Protein AF-A0A240EF37-F1 (afdb_monomer)

Structure (mmCIF, N/CA/C/O backbone):
data_AF-A0A240EF37-F1
#
_entry.id   AF-A0A240EF37-F1
#
loop_
_atom_site.group_PDB
_atom_site.id
_atom_site.type_symbol
_atom_site.label_atom_id
_atom_site.label_alt_id
_atom_site.label_comp_id
_atom_site.label_asym_id
_atom_site.label_entity_id
_atom_site.label_seq_id
_atom_site.pdbx_PDB_ins_code
_atom_site.Cartn_x
_atom_site.Cartn_y
_atom_site.Cartn_z
_atom_site.occupancy
_atom_site.B_iso_or_equiv
_atom_site.auth_seq_id
_atom_site.auth_comp_id
_atom_site.auth_asym_id
_atom_site.auth_atom_id
_atom_site.pdbx_PDB_model_num
ATOM 1 N N . MET A 1 1 ? -8.071 -4.336 -37.995 1.00 50.97 1 MET A N 1
ATOM 2 C CA . MET A 1 1 ? -8.182 -2.857 -37.950 1.00 50.97 1 MET A CA 1
ATOM 3 C C . MET A 1 1 ? -8.079 -2.310 -36.523 1.00 50.97 1 MET A C 1
ATOM 5 O O . MET A 1 1 ? -7.240 -1.451 -36.297 1.00 50.97 1 MET A O 1
ATOM 9 N N . LEU A 1 2 ? -8.818 -2.872 -35.554 1.00 57.66 2 LEU A N 1
ATOM 10 C CA . LEU A 1 2 ? -8.805 -2.473 -34.132 1.00 57.66 2 LEU A CA 1
ATOM 11 C C . LEU A 1 2 ? -7.410 -2.496 -33.470 1.00 57.66 2 LEU A C 1
ATOM 13 O O . LEU A 1 2 ? -6.999 -1.528 -32.846 1.00 57.66 2 LEU A O 1
ATOM 17 N N . LYS A 1 3 ? -6.632 -3.563 -33.699 1.00 56.88 3 LYS A N 1
ATOM 18 C CA . LYS A 1 3 ? -5.285 -3.747 -33.120 1.00 56.88 3 LYS A CA 1
ATOM 19 C C . LYS A 1 3 ? -4.282 -2.658 -33.545 1.00 56.88 3 LYS A C 1
ATOM 21 O O . LYS A 1 3 ? -3.450 -2.235 -32.755 1.00 56.88 3 LYS A O 1
ATOM 26 N N . LYS A 1 4 ? -4.407 -2.154 -34.782 1.00 58.00 4 LYS A N 1
ATOM 27 C CA . LYS A 1 4 ? -3.593 -1.042 -35.310 1.00 58.00 4 LYS A CA 1
ATOM 28 C C . LYS A 1 4 ? -3.994 0.301 -34.693 1.00 58.00 4 LYS A C 1
ATOM 30 O O . LYS A 1 4 ? -3.148 1.175 -34.574 1.00 58.00 4 LYS A O 1
ATOM 35 N N . LEU A 1 5 ? -5.265 0.457 -34.315 1.00 60.12 5 LEU A N 1
ATOM 36 C CA . LEU A 1 5 ? -5.783 1.657 -33.662 1.00 60.12 5 LEU A CA 1
ATOM 37 C C . LEU A 1 5 ? -5.363 1.708 -32.185 1.00 60.12 5 LEU A C 1
ATOM 39 O O . LEU A 1 5 ? -4.906 2.753 -31.745 1.00 60.12 5 LEU A O 1
ATOM 43 N N . CYS A 1 6 ? -5.419 0.585 -31.458 1.00 57.72 6 CYS A N 1
ATOM 44 C CA . CYS A 1 6 ? -4.945 0.492 -30.068 1.00 57.72 6 CYS A CA 1
ATOM 45 C C . CYS A 1 6 ? -3.442 0.785 -29.937 1.00 57.72 6 CYS A C 1
ATOM 47 O O . CYS A 1 6 ? -3.074 1.600 -29.097 1.00 57.72 6 CYS A O 1
ATOM 49 N N . ASN A 1 7 ? -2.598 0.234 -30.824 1.00 59.97 7 ASN A N 1
ATOM 50 C CA . ASN A 1 7 ? -1.170 0.591 -30.866 1.00 59.97 7 ASN A CA 1
ATOM 51 C C . ASN A 1 7 ? -0.945 2.067 -31.227 1.00 59.97 7 ASN A C 1
ATOM 53 O O . ASN A 1 7 ? -0.042 2.700 -30.698 1.00 59.97 7 ASN A O 1
ATOM 57 N N . LYS A 1 8 ? -1.766 2.644 -32.117 1.00 58.34 8 LYS A N 1
ATOM 58 C CA . LYS A 1 8 ? -1.648 4.059 -32.515 1.00 58.34 8 LYS A CA 1
ATOM 59 C C . LYS A 1 8 ? -2.151 5.031 -31.436 1.00 58.34 8 LYS A C 1
ATOM 61 O O . LYS A 1 8 ? -1.712 6.173 -31.408 1.00 58.34 8 LYS A O 1
ATOM 66 N N . LEU A 1 9 ? -3.057 4.577 -30.569 1.00 62.38 9 LEU A N 1
ATOM 67 C CA . LEU A 1 9 ? -3.575 5.302 -29.403 1.00 62.38 9 LEU A CA 1
ATOM 68 C C . LEU A 1 9 ? -2.716 5.102 -28.141 1.00 62.38 9 LEU A C 1
ATOM 70 O O . LEU A 1 9 ? -3.038 5.683 -27.111 1.00 62.38 9 LEU A O 1
ATOM 74 N N . GLY A 1 10 ? -1.664 4.275 -28.191 1.00 57.72 10 GLY A N 1
ATOM 75 C CA . GLY A 1 10 ? -0.845 3.954 -27.017 1.00 57.72 10 GLY A CA 1
ATOM 76 C C . GLY A 1 10 ? -1.597 3.175 -25.931 1.00 57.72 10 GLY A C 1
ATOM 77 O O . GLY A 1 10 ? -1.155 3.146 -24.784 1.00 57.72 10 GLY A O 1
ATOM 78 N N . ILE A 1 11 ? -2.732 2.540 -26.268 1.00 61.31 11 ILE A N 1
ATOM 79 C CA . ILE A 1 11 ? -3.448 1.622 -25.367 1.00 61.31 11 ILE A CA 1
ATOM 80 C C . ILE A 1 11 ? -2.708 0.289 -25.403 1.00 61.31 11 ILE A C 1
ATOM 82 O O . ILE A 1 11 ? -3.148 -0.705 -25.985 1.00 61.31 11 ILE A O 1
ATOM 86 N N . GL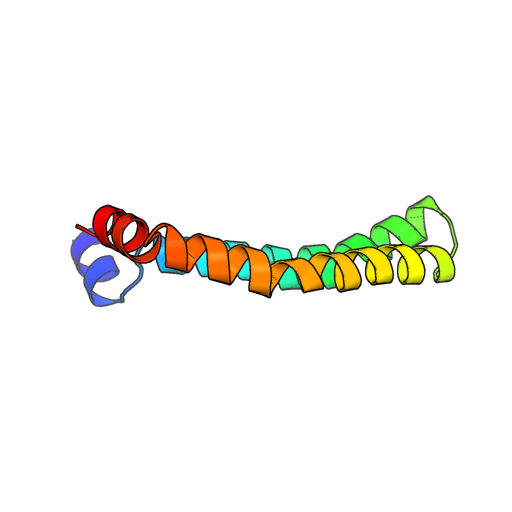U A 1 12 ? -1.517 0.320 -24.836 1.00 66.94 12 GLU A N 1
ATOM 87 C CA . GLU A 1 12 ? -0.705 -0.848 -24.587 1.00 66.94 12 GLU A CA 1
ATOM 88 C C . GLU A 1 12 ? -1.176 -1.528 -23.302 1.00 66.94 12 GLU A C 1
ATOM 90 O O . GLU A 1 12 ? -1.785 -0.902 -22.430 1.00 66.94 12 GLU A O 1
ATOM 95 N N . LEU A 1 13 ? -0.885 -2.823 -23.160 1.00 69.88 13 LEU A N 1
ATOM 96 C CA . LEU A 1 13 ? -1.293 -3.620 -21.996 1.00 69.88 13 LEU A CA 1
ATOM 97 C C . LEU A 1 13 ? -0.889 -2.953 -20.664 1.00 69.88 13 LEU A C 1
ATOM 99 O O . LEU A 1 13 ? -1.600 -3.039 -19.663 1.00 69.88 13 LEU A O 1
ATOM 103 N N . TRP A 1 14 ? 0.232 -2.231 -20.683 1.00 69.62 14 TRP A N 1
ATOM 104 C CA . TRP A 1 14 ? 0.757 -1.459 -19.563 1.00 69.62 14 TRP A CA 1
ATOM 105 C C . TRP A 1 14 ? -0.145 -0.288 -19.139 1.00 69.62 14 TRP A C 1
ATOM 107 O O . TRP A 1 14 ? -0.279 -0.027 -17.942 1.00 69.62 14 TRP A O 1
ATOM 117 N N . PHE A 1 15 ? -0.814 0.377 -20.087 1.00 74.19 15 PHE A N 1
ATOM 118 C CA . PHE A 1 15 ? -1.749 1.465 -19.794 1.00 74.19 15 PHE A CA 1
ATOM 119 C C . PHE A 1 15 ? -3.010 0.939 -19.101 1.00 74.19 15 PHE A C 1
ATOM 121 O O . PHE A 1 15 ? -3.453 1.497 -18.099 1.00 74.19 15 PHE A O 1
ATOM 128 N N . SER A 1 16 ? -3.555 -0.188 -19.570 1.00 78.50 16 SER A N 1
ATOM 129 C CA . SER A 1 16 ? -4.681 -0.853 -18.901 1.00 78.50 16 SER A CA 1
ATOM 130 C C . SER A 1 16 ? -4.305 -1.362 -17.506 1.00 78.50 16 SER A C 1
ATOM 132 O O . SER A 1 16 ? -5.111 -1.249 -16.584 1.00 78.50 16 SER A O 1
ATOM 134 N N . ALA A 1 17 ? -3.077 -1.860 -17.324 1.00 78.75 17 ALA A N 1
ATOM 135 C CA . ALA A 1 17 ? -2.566 -2.244 -16.009 1.00 78.75 17 ALA A CA 1
ATOM 136 C C . ALA A 1 17 ? -2.445 -1.036 -15.061 1.00 78.75 17 ALA A C 1
ATOM 138 O O . ALA A 1 17 ? -2.849 -1.134 -13.904 1.00 78.75 17 ALA A O 1
ATOM 139 N N . HIS A 1 18 ? -1.973 0.117 -15.551 1.00 80.75 18 HIS A N 1
ATOM 140 C CA . HIS A 1 18 ? -1.930 1.362 -14.775 1.00 80.75 18 HIS A CA 1
ATOM 141 C C . HIS A 1 18 ? -3.321 1.879 -14.414 1.00 80.75 18 HIS A C 1
ATOM 143 O O . HIS A 1 18 ? -3.537 2.308 -13.282 1.00 80.75 18 HIS A O 1
ATOM 149 N N . LEU A 1 19 ? -4.275 1.804 -15.342 1.00 82.31 19 LEU A N 1
ATOM 150 C CA . LEU A 1 19 ? -5.660 2.191 -15.088 1.00 82.31 19 LEU A CA 1
ATOM 151 C C . LEU A 1 19 ? -6.293 1.308 -14.001 1.00 82.31 19 LEU A C 1
ATOM 153 O O . LEU A 1 19 ? -6.902 1.824 -13.065 1.00 82.31 19 LEU A O 1
ATOM 157 N N . ALA A 1 20 ? -6.115 -0.013 -14.094 1.00 83.62 20 ALA A N 1
ATOM 158 C CA . ALA A 1 20 ? -6.621 -0.956 -13.099 1.00 83.62 20 ALA A CA 1
ATOM 159 C C . ALA A 1 20 ? -5.960 -0.747 -11.728 1.00 83.62 20 ALA A C 1
ATOM 161 O O . ALA A 1 20 ? -6.647 -0.705 -10.707 1.00 83.62 20 ALA A O 1
ATOM 162 N N . TYR A 1 21 ? -4.640 -0.555 -11.705 1.00 82.19 21 TYR A N 1
ATOM 163 C CA . TYR A 1 21 ? -3.897 -0.258 -10.484 1.00 82.19 21 TYR A CA 1
ATOM 164 C C . TYR A 1 21 ? -4.366 1.055 -9.838 1.00 82.19 21 TYR A C 1
ATOM 166 O O . TYR A 1 21 ? -4.659 1.082 -8.643 1.00 82.19 21 TYR A O 1
ATOM 174 N N . GLY A 1 22 ? -4.533 2.117 -10.631 1.00 83.56 22 GLY A N 1
ATOM 175 C CA . GLY A 1 22 ? -5.050 3.403 -10.164 1.00 83.56 22 GLY A CA 1
ATOM 176 C C . GLY A 1 22 ? -6.468 3.303 -9.600 1.00 83.56 22 GLY A C 1
ATOM 177 O O . GLY A 1 22 ? -6.758 3.900 -8.564 1.00 83.56 22 GLY A O 1
ATOM 178 N N . PHE A 1 23 ? -7.335 2.493 -10.215 1.00 86.44 23 PHE A N 1
ATOM 179 C CA . PHE A 1 23 ? -8.680 2.237 -9.699 1.00 86.44 23 PHE A CA 1
ATOM 180 C C . PHE A 1 23 ? -8.642 1.570 -8.318 1.00 86.44 23 PHE A C 1
ATOM 182 O O . PHE A 1 23 ? -9.314 2.025 -7.395 1.00 86.44 23 PHE A O 1
ATOM 189 N N . VAL A 1 24 ? -7.816 0.537 -8.138 1.00 85.50 24 VAL A N 1
ATOM 190 C CA . VAL A 1 24 ? -7.654 -0.121 -6.831 1.00 85.50 24 VAL A CA 1
ATOM 191 C C . VAL A 1 24 ? -7.073 0.854 -5.804 1.00 85.50 24 VAL A C 1
ATOM 193 O O . VAL A 1 24 ? -7.594 0.969 -4.695 1.00 85.50 24 VAL A O 1
ATOM 196 N N . GLN A 1 25 ? -6.038 1.609 -6.164 1.00 82.31 25 GLN A N 1
ATOM 197 C CA . GLN A 1 25 ? -5.376 2.505 -5.221 1.00 82.31 25 GLN A CA 1
ATOM 198 C C . GLN A 1 25 ? -6.283 3.658 -4.766 1.00 82.31 25 GLN A C 1
ATOM 200 O O . GLN A 1 25 ? -6.271 4.016 -3.590 1.00 82.31 25 GLN A O 1
ATOM 205 N N . LEU A 1 26 ? -7.089 4.226 -5.664 1.00 83.94 26 LEU A N 1
ATOM 206 C CA . LEU A 1 26 ? -7.942 5.370 -5.338 1.00 83.94 26 LEU A CA 1
ATOM 207 C C . LEU A 1 26 ? -9.299 4.959 -4.767 1.00 83.94 26 LEU A C 1
ATOM 209 O O . LEU A 1 26 ? -9.777 5.586 -3.827 1.00 83.94 26 LEU A O 1
ATOM 213 N N . VAL A 1 27 ? -9.926 3.914 -5.308 1.00 85.44 27 VAL A N 1
ATOM 214 C CA . VAL A 1 27 ? -11.282 3.520 -4.902 1.00 85.44 27 VAL A CA 1
ATOM 215 C C . VAL A 1 27 ? -11.230 2.524 -3.754 1.00 85.44 27 VAL A C 1
ATOM 217 O O . VAL A 1 27 ? -11.894 2.710 -2.736 1.00 85.44 27 VAL A O 1
ATOM 220 N N . PHE A 1 28 ? -10.427 1.469 -3.875 1.00 83.19 28 PHE A N 1
ATOM 221 C CA . PHE A 1 28 ? -10.436 0.416 -2.866 1.00 83.19 28 PHE A CA 1
ATOM 222 C C . PHE A 1 28 ? -9.744 0.861 -1.575 1.00 83.19 28 PHE A C 1
ATOM 224 O O . PHE A 1 28 ? -10.337 0.770 -0.501 1.00 83.19 28 PHE A O 1
ATOM 231 N N . ILE A 1 29 ? -8.518 1.383 -1.671 1.00 84.44 29 ILE A N 1
ATOM 232 C CA . ILE A 1 29 ? -7.721 1.715 -0.481 1.00 84.44 29 ILE A CA 1
ATOM 233 C C . ILE A 1 29 ? -8.302 2.923 0.262 1.00 84.44 29 ILE A C 1
ATOM 235 O O . ILE A 1 29 ? -8.439 2.871 1.477 1.00 84.44 29 ILE A O 1
ATOM 239 N N . LEU A 1 30 ? -8.664 4.005 -0.434 1.00 84.62 30 LEU A N 1
ATOM 240 C CA . LEU A 1 30 ? -9.074 5.244 0.240 1.00 84.62 30 LEU A CA 1
ATOM 241 C C . LEU A 1 30 ? -10.566 5.316 0.576 1.00 84.62 30 LEU A C 1
ATOM 243 O O . LEU A 1 30 ? -10.921 5.997 1.533 1.00 84.62 30 LEU A O 1
ATOM 247 N N . ILE A 1 31 ? -11.436 4.654 -0.192 1.00 86.88 31 ILE A N 1
ATOM 248 C CA . ILE A 1 31 ? -12.892 4.774 -0.016 1.00 86.88 31 ILE A CA 1
ATOM 249 C C . ILE A 1 31 ? -13.455 3.505 0.620 1.00 86.88 31 ILE A C 1
ATOM 251 O O . ILE A 1 31 ? -14.047 3.560 1.697 1.00 86.88 31 ILE A O 1
ATOM 255 N N . VAL A 1 32 ? -13.250 2.350 -0.019 1.00 91.19 32 VAL A N 1
ATOM 256 C CA . VAL A 1 32 ? -13.891 1.093 0.402 1.00 91.19 32 VAL A CA 1
ATOM 257 C C . VAL A 1 32 ? -13.311 0.570 1.714 1.00 91.19 32 VAL A C 1
ATOM 259 O O . VAL A 1 32 ? -14.067 0.192 2.604 1.00 91.19 32 VAL A O 1
ATOM 262 N N . MET A 1 33 ? -11.986 0.557 1.867 1.00 87.75 33 MET A N 1
ATOM 263 C CA . MET A 1 33 ? -11.325 0.012 3.056 1.00 87.75 33 MET A CA 1
ATOM 264 C C . MET A 1 33 ? -11.717 0.701 4.373 1.00 87.75 33 MET A C 1
ATOM 266 O O . MET A 1 33 ? -12.140 -0.007 5.289 1.00 87.75 33 MET A O 1
ATOM 270 N N . PRO A 1 34 ? -11.627 2.036 4.519 1.00 87.94 34 PRO A N 1
ATOM 271 C CA . PRO A 1 34 ? -12.000 2.683 5.774 1.00 87.94 34 PRO A CA 1
ATOM 272 C C . PRO A 1 34 ? -13.497 2.554 6.068 1.00 87.94 34 PRO A C 1
ATOM 274 O O . PRO A 1 34 ? -13.857 2.334 7.223 1.00 87.94 34 PRO A O 1
ATOM 277 N N . ALA A 1 35 ? -14.358 2.611 5.043 1.00 88.94 35 ALA A N 1
ATOM 278 C CA . ALA A 1 35 ? -15.792 2.370 5.198 1.00 88.94 35 ALA A CA 1
ATOM 279 C C . ALA A 1 35 ? -16.075 0.942 5.692 1.00 88.94 35 ALA A C 1
ATOM 281 O O . ALA A 1 35 ? -16.800 0.761 6.666 1.00 88.94 35 ALA A O 1
ATOM 282 N N . PHE A 1 36 ? -15.431 -0.062 5.093 1.00 89.69 36 PHE A N 1
ATOM 283 C CA . PHE A 1 36 ? -15.561 -1.460 5.495 1.00 89.69 36 PHE A CA 1
ATOM 284 C C . PHE A 1 36 ? -15.075 -1.696 6.928 1.00 89.69 36 PHE A C 1
ATOM 286 O O . PHE A 1 36 ? -15.745 -2.362 7.715 1.00 89.69 36 PHE A O 1
ATOM 29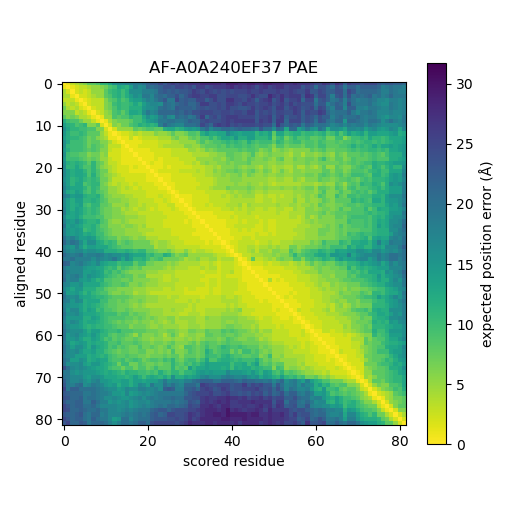3 N N . VAL A 1 37 ? -13.916 -1.145 7.301 1.00 89.00 37 VAL A N 1
ATOM 294 C CA . VAL A 1 37 ? -13.383 -1.308 8.661 1.00 89.00 37 VAL A CA 1
ATOM 295 C C . VAL A 1 37 ? -14.294 -0.624 9.677 1.00 89.00 37 VAL A C 1
ATOM 297 O O . VAL A 1 37 ? -14.605 -1.228 10.706 1.00 89.00 37 VAL A O 1
ATOM 300 N N . ALA A 1 38 ? -14.767 0.589 9.382 1.00 90.12 38 ALA A N 1
ATOM 301 C CA . ALA A 1 38 ? -15.705 1.306 10.238 1.00 90.12 38 ALA A CA 1
ATOM 302 C C . ALA A 1 38 ? -17.033 0.546 10.393 1.00 90.12 38 ALA A C 1
ATOM 304 O O . ALA A 1 38 ? -17.529 0.433 11.510 1.00 90.12 38 ALA A O 1
ATOM 305 N N . GLU A 1 39 ? -17.567 -0.044 9.320 1.00 91.69 39 GLU A N 1
ATOM 306 C CA . GLU A 1 39 ? -18.792 -0.853 9.358 1.00 91.69 39 GLU A CA 1
ATOM 307 C C . GLU A 1 39 ? -18.613 -2.131 10.194 1.00 91.69 39 GLU A C 1
ATOM 309 O O . GLU A 1 39 ? -19.492 -2.501 10.969 1.00 91.69 39 GLU A O 1
ATOM 314 N N . ARG A 1 40 ? -17.453 -2.794 10.099 1.00 90.44 40 ARG A N 1
ATOM 315 C CA . ARG A 1 40 ? -17.183 -4.044 10.832 1.00 90.44 40 ARG A CA 1
ATOM 316 C C . ARG A 1 40 ? -16.808 -3.856 12.297 1.00 90.44 40 ARG A C 1
ATOM 318 O O . ARG A 1 40 ? -17.039 -4.765 13.087 1.00 90.4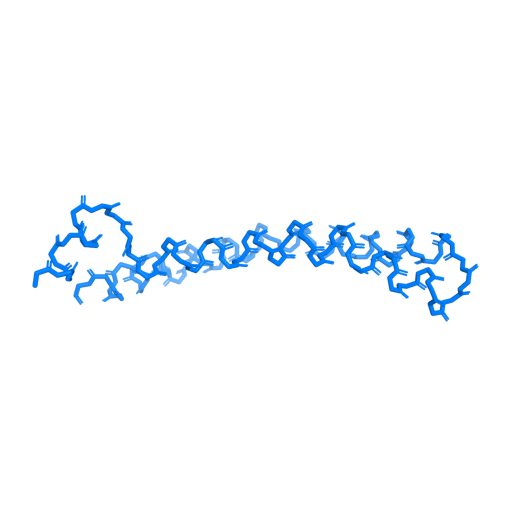4 40 ARG A O 1
ATOM 325 N N . THR A 1 41 ? -16.212 -2.724 12.662 1.00 87.00 41 THR A N 1
ATOM 326 C CA . THR A 1 41 ? -15.793 -2.454 14.050 1.00 87.00 41 THR A CA 1
ATOM 327 C C . THR A 1 41 ? -16.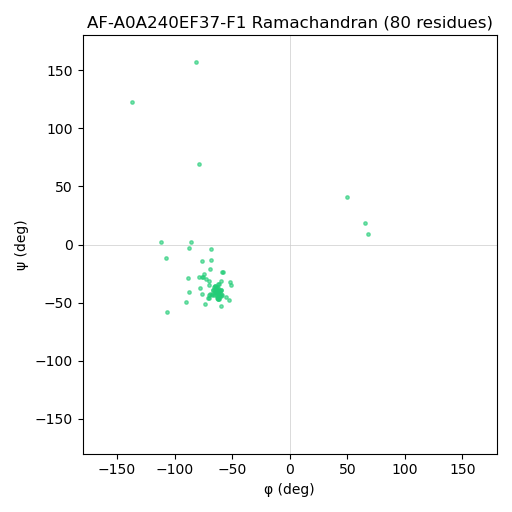662 -1.430 14.773 1.00 87.00 41 THR A C 1
ATOM 329 O O . THR A 1 41 ? -16.514 -1.273 15.982 1.00 87.00 41 THR A O 1
ATOM 332 N N . GLY A 1 4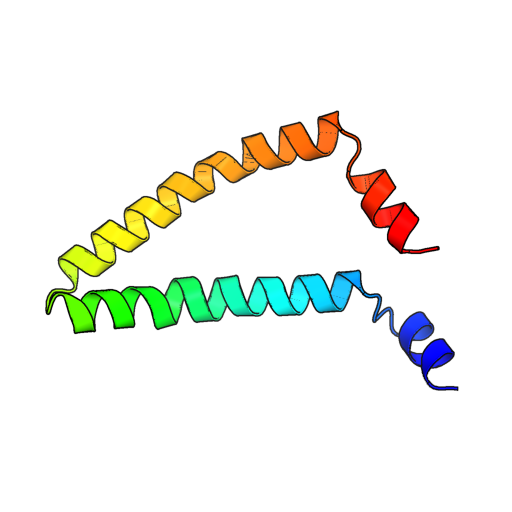2 ? -17.542 -0.715 14.067 1.00 86.75 42 GLY A N 1
ATOM 333 C CA . GLY A 1 42 ? -18.383 0.347 14.626 1.00 86.75 42 GLY A CA 1
ATOM 334 C C . GLY A 1 42 ? -17.615 1.598 15.069 1.00 86.75 42 GLY A C 1
ATOM 335 O O . GLY A 1 42 ? -18.191 2.469 15.715 1.00 86.75 42 GLY A O 1
ATOM 336 N N . SER A 1 43 ? -16.317 1.700 14.759 1.00 84.94 43 SER A N 1
ATOM 337 C CA . SER A 1 43 ? -15.447 2.785 15.222 1.00 84.94 43 SER A CA 1
ATOM 338 C C . SER A 1 43 ? -14.542 3.307 14.110 1.00 84.94 43 SER A C 1
ATOM 340 O O . SER A 1 43 ? -13.711 2.585 13.556 1.00 84.94 43 SER A O 1
ATOM 342 N N . PHE A 1 44 ? -14.638 4.610 13.842 1.00 86.44 44 PHE A N 1
ATOM 343 C CA . PHE A 1 44 ? -13.768 5.303 12.889 1.00 86.44 44 PHE A CA 1
ATOM 344 C C . PHE A 1 44 ? -12.314 5.422 13.369 1.00 86.44 44 PHE A C 1
ATOM 346 O O . PHE A 1 44 ? -11.412 5.558 12.544 1.00 86.44 44 PHE A O 1
ATOM 353 N N . ALA A 1 45 ? -12.055 5.304 14.676 1.00 89.12 45 ALA A N 1
ATOM 354 C CA . ALA A 1 45 ? -10.689 5.289 15.201 1.00 89.12 45 ALA A CA 1
ATOM 355 C C . ALA A 1 45 ? -9.916 4.047 14.718 1.00 89.12 45 ALA A C 1
ATOM 357 O O . ALA A 1 45 ? -8.754 4.146 14.324 1.00 89.12 45 ALA A O 1
ATOM 358 N N . ASN A 1 46 ? -10.586 2.890 14.661 1.00 87.69 46 ASN A N 1
ATOM 359 C CA . ASN A 1 46 ? -9.993 1.645 14.167 1.00 87.69 46 ASN A CA 1
ATOM 360 C C . ASN A 1 46 ? -9.750 1.691 12.652 1.00 87.69 46 ASN A C 1
ATOM 362 O O . ASN A 1 46 ? -8.735 1.182 12.178 1.00 87.69 46 ASN A O 1
ATOM 366 N N . ALA A 1 47 ? -10.636 2.352 11.899 1.00 88.38 47 ALA A N 1
ATOM 367 C CA . ALA A 1 47 ? -10.425 2.616 10.477 1.00 88.38 47 ALA A CA 1
ATOM 368 C C . ALA A 1 47 ? -9.189 3.502 10.248 1.00 88.38 47 ALA A C 1
ATOM 370 O O . ALA A 1 47 ? -8.357 3.182 9.402 1.00 88.38 47 ALA A O 1
ATOM 371 N N . GLY A 1 48 ? -9.013 4.557 11.050 1.00 88.56 48 GLY A N 1
ATOM 372 C CA . GLY A 1 48 ? -7.819 5.407 11.010 1.00 88.56 48 GLY A CA 1
ATOM 373 C C . GLY A 1 48 ? -6.525 4.641 11.302 1.00 88.56 48 GLY A C 1
ATOM 374 O O . GLY A 1 48 ? -5.544 4.800 10.580 1.00 88.56 48 GLY A O 1
ATOM 375 N N . LEU A 1 49 ? -6.534 3.754 12.302 1.00 91.69 49 LEU A N 1
ATOM 376 C CA . LEU A 1 49 ? -5.395 2.880 12.610 1.00 91.69 49 LEU A CA 1
ATOM 377 C C . LEU A 1 49 ? -5.067 1.921 11.460 1.00 91.69 49 LEU A C 1
ATOM 379 O O . LEU A 1 49 ? -3.904 1.808 11.073 1.00 91.69 49 LEU A O 1
ATOM 383 N N . ALA A 1 50 ? -6.077 1.268 10.879 1.00 87.50 50 ALA A N 1
ATOM 384 C CA . ALA A 1 50 ? -5.892 0.373 9.738 1.00 87.50 50 ALA A CA 1
ATOM 385 C C . ALA A 1 50 ? -5.290 1.112 8.531 1.00 87.50 50 ALA A C 1
ATOM 387 O O . ALA A 1 50 ? -4.329 0.640 7.922 1.00 87.50 50 ALA A O 1
ATOM 388 N N . MET A 1 51 ? -5.793 2.312 8.235 1.00 90.88 51 MET A N 1
ATOM 389 C CA . MET A 1 51 ? -5.245 3.172 7.185 1.00 90.88 51 MET A CA 1
ATOM 390 C C . MET A 1 51 ? -3.822 3.648 7.505 1.00 90.88 51 MET A C 1
ATOM 392 O O . MET A 1 51 ? -2.982 3.720 6.608 1.00 90.88 51 MET A O 1
ATOM 396 N N . GLY A 1 52 ? -3.515 3.904 8.778 1.00 89.31 52 GLY A N 1
ATOM 397 C CA . GLY A 1 52 ? -2.163 4.208 9.244 1.00 89.31 52 GLY A CA 1
ATOM 398 C C . GLY A 1 52 ? -1.173 3.080 8.942 1.00 89.31 52 GLY A C 1
ATOM 399 O O . GLY A 1 52 ? -0.092 3.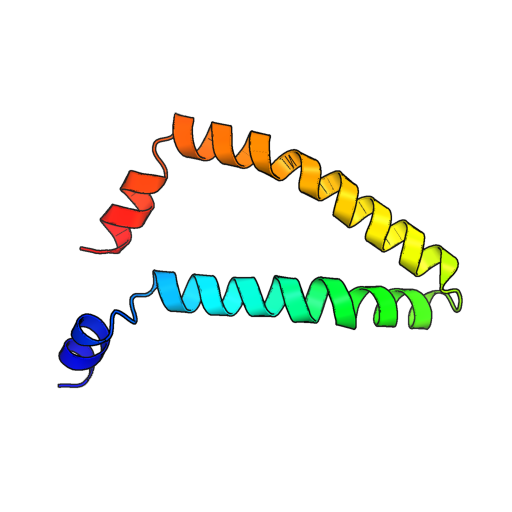343 8.415 1.00 89.31 52 GLY A O 1
ATOM 400 N N . PHE A 1 53 ? -1.558 1.820 9.174 1.00 89.19 53 PHE A N 1
ATOM 401 C CA . PHE A 1 53 ? -0.736 0.662 8.800 1.00 89.19 53 PHE A CA 1
ATOM 402 C C . PHE A 1 53 ? -0.508 0.567 7.288 1.00 89.19 53 PHE A C 1
ATOM 404 O O . PHE A 1 53 ? 0.617 0.301 6.863 1.00 89.19 53 PHE A O 1
ATOM 411 N N . PHE A 1 54 ? -1.529 0.843 6.470 1.00 86.38 54 PHE A N 1
ATOM 412 C CA . PHE A 1 54 ? -1.361 0.930 5.014 1.00 86.38 54 PHE A CA 1
ATOM 413 C C . PHE A 1 54 ? -0.386 2.043 4.607 1.00 86.38 54 PHE A C 1
ATOM 415 O O . PHE A 1 54 ? 0.455 1.833 3.732 1.00 86.38 54 PHE A O 1
ATOM 422 N N . GLY A 1 55 ? -0.443 3.203 5.266 1.00 85.38 55 GLY A N 1
ATOM 423 C CA . GLY A 1 55 ? 0.499 4.300 5.041 1.00 85.38 55 GLY A CA 1
ATOM 424 C C . GLY A 1 55 ? 1.946 3.913 5.363 1.00 85.38 55 GLY A C 1
ATOM 425 O O . GLY A 1 55 ? 2.846 4.172 4.565 1.00 85.38 55 GLY A O 1
ATOM 426 N N . VAL A 1 56 ? 2.168 3.223 6.487 1.00 89.19 56 VAL A N 1
ATOM 427 C CA . VAL A 1 56 ? 3.497 2.719 6.877 1.00 89.19 56 VAL A CA 1
ATOM 428 C C . VAL A 1 56 ? 3.988 1.638 5.913 1.00 89.19 56 VAL A C 1
ATOM 430 O O . VAL A 1 56 ? 5.156 1.655 5.531 1.00 89.19 56 VAL A O 1
ATOM 433 N N . ALA A 1 57 ? 3.114 0.742 5.449 1.00 84.94 57 ALA A N 1
ATOM 434 C CA . ALA A 1 57 ? 3.463 -0.234 4.416 1.00 84.94 57 ALA A CA 1
ATOM 435 C C . ALA A 1 57 ? 3.912 0.447 3.108 1.00 84.94 57 ALA A C 1
ATOM 437 O O . ALA A 1 57 ? 4.806 -0.051 2.424 1.00 84.94 57 ALA A O 1
ATOM 438 N N . GLY A 1 58 ? 3.370 1.630 2.801 1.00 81.75 58 GLY A N 1
ATOM 439 C CA . GLY A 1 58 ? 3.811 2.473 1.688 1.00 81.75 58 GLY A CA 1
ATOM 440 C C . GLY A 1 58 ? 5.285 2.890 1.762 1.00 81.75 58 GLY A C 1
ATOM 441 O O . GLY A 1 58 ? 5.905 3.109 0.723 1.00 81.75 58 GLY A O 1
ATOM 442 N N . LEU A 1 59 ? 5.901 2.909 2.948 1.00 88.50 59 LEU A N 1
ATOM 443 C CA . LEU A 1 59 ? 7.336 3.185 3.105 1.00 88.50 59 LEU A CA 1
ATOM 444 C C . LEU A 1 59 ? 8.228 2.072 2.532 1.00 88.50 59 LEU A C 1
ATOM 446 O O . LEU A 1 59 ? 9.420 2.291 2.323 1.00 88.50 59 LEU A O 1
ATOM 450 N N . ALA A 1 60 ? 7.670 0.897 2.224 1.00 86.00 60 ALA A N 1
ATOM 451 C CA . ALA A 1 60 ? 8.377 -0.153 1.495 1.00 86.00 60 ALA A CA 1
ATOM 452 C C . ALA A 1 60 ? 8.501 0.142 -0.015 1.00 86.00 60 ALA A C 1
ATOM 454 O O . ALA A 1 60 ? 9.318 -0.487 -0.689 1.00 86.00 60 ALA A O 1
ATOM 455 N N . ALA A 1 61 ? 7.744 1.106 -0.557 1.00 81.56 61 ALA A N 1
ATOM 456 C CA . ALA A 1 61 ? 7.782 1.481 -1.972 1.00 81.56 61 ALA A CA 1
ATOM 457 C C . ALA A 1 61 ? 9.194 1.808 -2.509 1.00 81.56 61 ALA A C 1
ATOM 459 O O . ALA A 1 61 ? 9.557 1.249 -3.544 1.00 81.56 61 ALA A O 1
ATOM 460 N N . PRO A 1 62 ? 10.038 2.626 -1.843 1.00 81.00 62 PRO A N 1
ATOM 461 C CA . PRO A 1 62 ? 11.410 2.871 -2.299 1.00 81.00 62 PRO A CA 1
ATOM 462 C C . PRO A 1 62 ? 12.277 1.607 -2.310 1.00 81.00 62 PRO A C 1
ATOM 464 O O . PRO A 1 62 ? 13.100 1.445 -3.205 1.00 81.00 62 PRO A O 1
ATOM 467 N N . ILE A 1 63 ? 12.077 0.679 -1.369 1.00 84.25 63 ILE A N 1
ATOM 468 C CA . ILE A 1 63 ? 12.809 -0.597 -1.337 1.00 84.25 63 ILE A CA 1
ATOM 469 C C . ILE A 1 63 ? 12.397 -1.464 -2.530 1.00 84.25 63 ILE A C 1
ATOM 471 O O . ILE A 1 63 ? 13.251 -2.034 -3.208 1.00 84.25 63 ILE A O 1
ATOM 475 N N . ILE A 1 64 ? 11.098 -1.525 -2.831 1.00 80.44 64 ILE A N 1
ATOM 476 C CA . ILE A 1 64 ? 10.576 -2.234 -4.006 1.00 80.44 64 ILE A CA 1
ATOM 477 C C . ILE A 1 64 ? 11.094 -1.588 -5.300 1.00 80.44 64 ILE A C 1
ATOM 479 O O . ILE A 1 64 ? 11.508 -2.309 -6.205 1.00 80.44 64 ILE A O 1
ATOM 483 N N . GLY A 1 65 ? 11.146 -0.255 -5.372 1.00 76.44 65 GLY A N 1
ATOM 484 C CA . GLY A 1 65 ? 11.723 0.484 -6.500 1.00 76.44 65 GLY A CA 1
ATOM 485 C C . GLY A 1 65 ? 13.209 0.180 -6.706 1.00 76.44 65 GLY A C 1
ATOM 486 O O . GLY A 1 65 ? 13.620 -0.178 -7.806 1.00 76.44 65 GLY A O 1
ATOM 487 N N . LEU A 1 66 ? 13.998 0.191 -5.627 1.00 80.12 66 LEU A N 1
ATOM 488 C CA . LEU A 1 66 ? 15.417 -0.180 -5.656 1.00 80.12 66 LEU A CA 1
ATOM 489 C C . LEU A 1 66 ? 15.631 -1.624 -6.128 1.00 80.12 66 LEU A C 1
ATOM 491 O O . LEU A 1 66 ? 16.558 -1.903 -6.891 1.00 80.12 66 LEU A O 1
ATOM 495 N N . LEU A 1 67 ? 14.778 -2.557 -5.697 1.00 79.50 67 LEU A N 1
ATOM 496 C CA . LEU A 1 67 ? 14.819 -3.940 -6.173 1.00 79.50 67 LEU A CA 1
ATOM 497 C C . LEU A 1 67 ? 14.427 -4.031 -7.656 1.00 79.50 67 LEU A C 1
ATOM 499 O O . LEU A 1 67 ? 15.103 -4.725 -8.417 1.00 79.50 67 LEU A O 1
ATOM 503 N N . ALA A 1 68 ? 13.393 -3.311 -8.089 1.00 75.06 68 ALA A N 1
ATOM 504 C CA . ALA A 1 68 ? 12.966 -3.267 -9.486 1.00 75.06 68 ALA A CA 1
ATOM 505 C C . ALA A 1 68 ? 14.075 -2.737 -10.414 1.00 75.06 68 ALA A C 1
ATOM 507 O O . ALA A 1 68 ? 14.293 -3.294 -11.499 1.00 75.06 68 ALA A O 1
ATOM 508 N N . ASP A 1 69 ? 14.828 -1.735 -9.962 1.00 75.88 69 ASP A N 1
ATOM 509 C CA . ASP A 1 69 ? 15.982 -1.191 -10.679 1.00 75.88 69 ASP A CA 1
ATOM 510 C C . ASP A 1 69 ? 17.158 -2.175 -10.697 1.00 75.88 69 ASP A C 1
ATOM 512 O O . ASP A 1 69 ? 17.741 -2.432 -11.757 1.00 75.88 69 ASP A O 1
ATOM 516 N N . LYS A 1 70 ? 17.456 -2.822 -9.562 1.00 75.94 70 LYS A N 1
ATOM 517 C CA . LYS A 1 70 ? 18.524 -3.831 -9.452 1.00 75.94 70 LYS A CA 1
ATOM 518 C C . LYS A 1 70 ? 18.301 -5.025 -10.386 1.00 75.94 70 LYS A C 1
ATOM 520 O O . LYS A 1 70 ? 19.255 -5.513 -10.993 1.00 75.94 70 LYS A O 1
ATOM 525 N N . TYR A 1 71 ? 17.056 -5.475 -10.541 1.00 76.06 71 TYR A N 1
ATOM 526 C CA . TYR A 1 71 ? 16.705 -6.575 -11.447 1.00 76.06 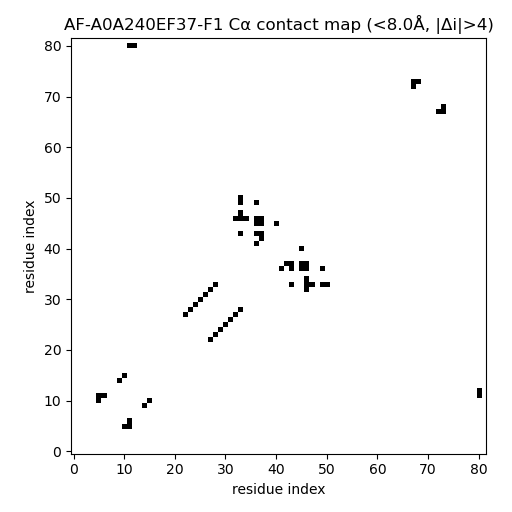71 TYR A CA 1
ATOM 527 C C . TYR A 1 71 ? 16.454 -6.133 -12.897 1.00 76.06 71 TYR A C 1
ATOM 529 O O . TYR A 1 71 ? 16.147 -6.976 -13.744 1.00 76.06 71 TYR A O 1
ATOM 537 N N . LYS A 1 72 ? 16.609 -4.839 -13.222 1.00 66.88 72 LYS A N 1
ATOM 538 C CA . LYS A 1 72 ? 16.270 -4.273 -14.539 1.00 66.88 72 LYS A CA 1
ATOM 539 C C . LYS A 1 72 ? 14.859 -4.681 -14.978 1.00 66.88 72 LYS A C 1
ATOM 541 O O . LYS A 1 72 ? 14.652 -5.005 -16.148 1.00 66.88 72 LYS A O 1
ATOM 546 N N . ALA A 1 73 ? 13.888 -4.681 -14.062 1.00 61.06 73 ALA A N 1
ATOM 547 C CA . ALA A 1 73 ? 12.507 -5.082 -14.351 1.00 61.06 73 ALA A CA 1
ATOM 548 C C . ALA A 1 73 ? 11.874 -4.226 -15.468 1.00 61.06 73 ALA A C 1
ATOM 550 O O . ALA A 1 73 ? 11.035 -4.711 -16.224 1.00 61.06 73 ALA A O 1
ATOM 551 N N . HIS A 1 74 ? 12.386 -3.006 -15.667 1.00 57.69 74 HIS A N 1
ATOM 552 C CA . HIS A 1 74 ? 12.109 -2.152 -16.825 1.00 57.69 74 HIS A CA 1
ATOM 553 C C . HIS A 1 74 ? 12.314 -2.868 -18.174 1.00 57.69 74 HIS A C 1
ATOM 555 O O . HIS A 1 74 ? 11.548 -2.660 -19.107 1.00 57.69 74 HIS A O 1
ATOM 561 N N . ARG A 1 75 ? 13.298 -3.769 -18.281 1.00 51.38 75 ARG A N 1
ATOM 562 C CA . ARG A 1 75 ? 13.576 -4.547 -19.499 1.00 51.38 75 ARG A CA 1
ATOM 563 C C . ARG A 1 75 ? 12.579 -5.691 -19.717 1.00 51.38 75 ARG A C 1
ATOM 565 O O . ARG A 1 75 ? 12.343 -6.062 -20.859 1.00 51.38 75 ARG A O 1
ATOM 572 N N . LEU A 1 76 ? 11.988 -6.239 -18.653 1.00 51.50 76 LEU A N 1
ATOM 573 C CA . LEU A 1 76 ? 10.926 -7.251 -18.749 1.00 51.5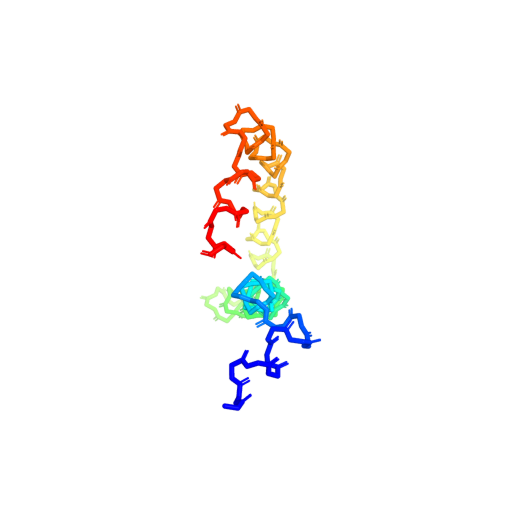0 76 LEU A CA 1
ATOM 574 C C . LEU A 1 76 ? 9.575 -6.611 -19.090 1.00 51.50 76 LEU A C 1
ATOM 576 O O . LEU A 1 76 ? 8.839 -7.153 -19.910 1.00 51.50 76 LEU A O 1
ATOM 580 N N . ALA A 1 77 ? 9.292 -5.426 -18.541 1.00 52.44 77 ALA A N 1
ATOM 581 C CA . ALA A 1 77 ? 8.144 -4.619 -18.952 1.00 52.44 77 ALA A CA 1
ATOM 582 C C . ALA A 1 77 ? 8.249 -4.190 -20.430 1.00 52.44 77 ALA A C 1
ATOM 584 O O . ALA A 1 77 ? 7.252 -4.235 -21.143 1.00 52.44 77 ALA A O 1
ATOM 585 N N . LEU A 1 78 ? 9.460 -3.870 -20.910 1.00 47.00 78 LEU A N 1
ATOM 586 C CA . LEU A 1 78 ? 9.729 -3.576 -22.324 1.00 47.00 78 LEU A CA 1
ATOM 587 C C . LEU A 1 78 ? 9.636 -4.823 -23.230 1.00 47.00 78 LEU A C 1
ATOM 589 O O . LEU A 1 78 ? 9.247 -4.709 -24.384 1.00 47.00 78 LEU A O 1
ATOM 593 N N . PHE A 1 79 ? 9.962 -6.021 -22.727 1.00 35.62 79 PHE A N 1
ATOM 594 C CA . PHE A 1 79 ? 9.857 -7.271 -23.498 1.00 35.62 79 PHE A CA 1
ATOM 595 C C . PHE A 1 79 ? 8.410 -7.766 -23.651 1.00 35.62 79 PHE A C 1
ATOM 597 O O . PHE A 1 79 ? 8.078 -8.370 -24.661 1.00 35.62 79 PHE A O 1
ATOM 604 N N . SER A 1 80 ? 7.519 -7.452 -22.705 1.00 36.91 80 SER A N 1
ATOM 605 C CA . SER A 1 80 ? 6.069 -7.672 -22.857 1.00 36.91 80 SER A CA 1
ATOM 606 C C . SER A 1 80 ? 5.419 -6.760 -23.915 1.00 36.91 80 SER A C 1
ATOM 608 O O . SER A 1 80 ? 4.211 -6.858 -24.143 1.00 36.91 80 SER A O 1
ATOM 610 N N . LEU A 1 81 ? 6.195 -5.843 -24.498 1.00 37.22 81 LEU A N 1
ATOM 611 C CA . LEU A 1 81 ? 5.755 -4.776 -25.390 1.00 37.22 81 LEU A CA 1
ATOM 612 C C . LEU A 1 81 ? 6.219 -4.930 -26.848 1.00 37.22 81 LEU A C 1
ATOM 614 O O . LEU A 1 81 ? 5.906 -4.075 -27.675 1.00 37.22 81 LEU A O 1
ATOM 618 N N . VAL A 1 82 ? 6.926 -6.020 -27.168 1.00 35.84 82 VAL A N 1
ATOM 619 C CA . VAL A 1 82 ? 7.295 -6.415 -28.540 1.00 35.84 82 VAL A CA 1
ATOM 620 C C . VAL A 1 82 ? 6.438 -7.588 -29.001 1.00 35.84 82 VAL A C 1
ATOM 622 O O . VAL A 1 82 ? 6.264 -8.538 -28.208 1.00 35.84 82 VAL A O 1
#

pLDDT: mean 75.74, std 15.12, range [35.62, 91.69]

Foldseek 3Di:
DVVVVCVVVVVDPVVVVVVVVVCCVPPVLPPVQLVVQC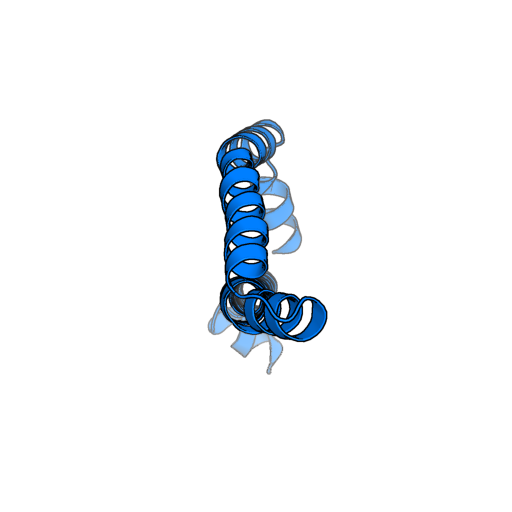VVPVDSVRSVVVNVVVVVVCVCVVVVVVVCVVVVVVVVVVVSVD

Solvent-accessible surface area (backbone atoms only — not comparable to full-atom values): 4623 Å² total; per-residue (Å²): 114,66,71,64,49,33,63,72,67,61,62,41,75,66,49,56,50,50,52,53,49,50,48,45,57,58,46,42,58,68,50,48,45,39,53,51,41,20,70,76,67,76,34,64,67,58,17,52,52,54,51,49,52,54,55,58,57,54,67,48,48,64,58,53,50,53,49,38,59,74,68,45,43,68,58,56,61,54,56,76,70,110

Organism: NCBI:txid1243014

Sequence (82 aa):
MLKKLCNKLGIELWFSAHLAYGFVQLVFILIVMPAFVAERTGSFANAGLAMGFFGVAGLAAPIIGLLADKYKAHRLALFSLV

InterPro domains:
  IPR036259 MFS transporter superfamily [G3DSA:1.20.1250.20] (13-82)
  IPR036259 MFS transporter superfamily [SSF103473] (22-81)

Radius of gyration: 18.13 Å; Cα contacts (8 Å, |Δi|>4): 34; chains: 1; bounding box: 37×13×53 Å

Secondary structure (DSSP, 8-state):
-HHHHHHHTT--HHHHHHHHHHHIIIIIIIIIHHHHHHHHHS-HHHHHHHHHHHHHHGGGHHHHHHHHHHTTHHHHHHHTT-

Mean predicted aligned error: 10.41 Å